Protein AF-A0A258LSK8-F1 (afdb_monomer_lite)

Foldseek 3Di:
DDDDPPCVVVVVVVVVVLVVQLVVCCVVVPPDPSVVSSVVSVVVVVVVVVVVVVVVVVVVVVVVVVVVVVVVVVVVVVVVVVVVVVVVVVVVVVVVVVCVVPDDPDDPPDDDD

Radius of gyration: 38.22 Å; chains: 1; bounding box: 67×19×121 Å

Sequence (113 aa):
MACDEGQEEHLVRLARDVDARIAQLRTAFGEIGDQRLTVMAAVTIADELSEARARIRALESDLDGQRDARASALARIEASEEVVARTIDEAAERLEKLAREIAPPAPRAIGMG

Secondary structure (DSSP, 8-state):
-PPPTT-HHHHHHHHHHHHHHHHHHHHHH-S--HHHHHHHHHHHHHHHHHHHHHHHHHHHHHHHHHHHHHHHHHHHHHHHHHHHHHHHHHHHHHHHHHHHHHSPPPP------

pLDDT: mean 91.58, std 10.47, range [54.81, 98.62]

Structure (mmCIF, N/CA/C/O backbone):
data_AF-A0A258LSK8-F1
#
_entry.id   AF-A0A258LSK8-F1
#
loop_
_atom_site.group_PDB
_atom_site.id
_atom_site.type_symbol
_atom_site.label_atom_id
_atom_site.label_alt_id
_atom_site.label_comp_id
_atom_site.label_asym_id
_atom_site.label_entity_id
_atom_site.label_seq_id
_atom_site.pdbx_PDB_ins_code
_atom_site.Cartn_x
_atom_site.Cartn_y
_atom_site.Cartn_z
_atom_site.occupancy
_atom_site.B_iso_or_equiv
_atom_site.auth_seq_id
_atom_site.auth_comp_id
_atom_site.auth_asym_id
_atom_site.auth_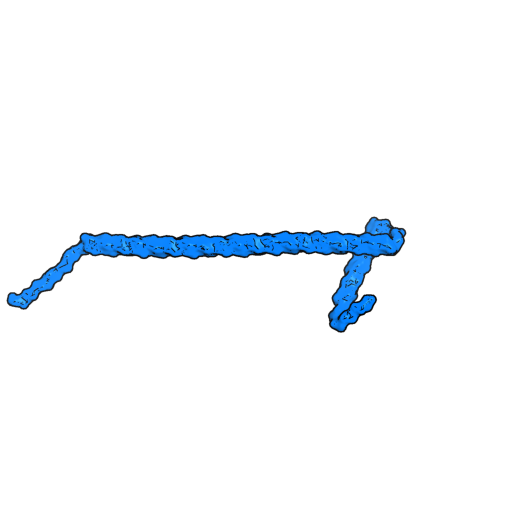atom_id
_atom_site.pdbx_PDB_model_num
ATOM 1 N N . MET A 1 1 ? -27.765 6.724 15.750 1.00 63.53 1 MET A N 1
ATOM 2 C CA . MET A 1 1 ? -27.136 6.505 14.433 1.00 63.53 1 MET A CA 1
ATOM 3 C C . MET A 1 1 ? -28.224 6.624 13.392 1.00 63.53 1 MET A C 1
ATOM 5 O O . MET A 1 1 ? -29.252 5.986 13.569 1.00 63.53 1 MET A O 1
ATOM 9 N N . ALA A 1 2 ? -28.037 7.478 12.391 1.00 70.06 2 ALA A N 1
ATOM 10 C CA . ALA A 1 2 ? -28.869 7.468 11.196 1.00 70.06 2 ALA A CA 1
ATOM 11 C C . ALA A 1 2 ? -28.167 6.549 10.189 1.00 70.06 2 ALA A C 1
ATOM 13 O O . ALA A 1 2 ? -26.993 6.771 9.898 1.00 70.06 2 ALA A O 1
ATOM 14 N N . CYS A 1 3 ? -28.835 5.479 9.764 1.00 77.56 3 CYS A N 1
ATOM 15 C CA . CYS A 1 3 ? -28.360 4.614 8.689 1.00 77.56 3 CYS A CA 1
ATOM 16 C C . CYS A 1 3 ? -28.978 5.122 7.388 1.00 77.56 3 CYS A C 1
ATOM 18 O O . CYS A 1 3 ? -30.197 5.274 7.328 1.00 77.56 3 CYS A O 1
ATOM 20 N N . ASP A 1 4 ? -28.161 5.361 6.367 1.00 78.88 4 ASP A N 1
ATOM 21 C CA . ASP A 1 4 ? -28.674 5.542 5.010 1.00 78.88 4 ASP A CA 1
ATOM 22 C C . ASP A 1 4 ? -29.161 4.188 4.461 1.00 78.88 4 ASP A C 1
ATOM 24 O O . ASP A 1 4 ? -28.642 3.129 4.841 1.00 78.88 4 ASP A O 1
ATOM 28 N N . GLU A 1 5 ? -30.156 4.208 3.568 1.00 76.31 5 GLU A N 1
ATOM 29 C CA . GLU A 1 5 ? -30.679 2.994 2.927 1.00 76.31 5 GLU A CA 1
ATOM 30 C C . GLU A 1 5 ? -29.538 2.175 2.293 1.00 76.31 5 GLU A C 1
ATOM 32 O O . GLU A 1 5 ? -28.731 2.682 1.513 1.00 76.31 5 GLU A O 1
ATOM 37 N N . GLY A 1 6 ? -29.455 0.891 2.656 1.00 84.00 6 GLY A N 1
ATOM 38 C CA . GLY A 1 6 ? -28.438 -0.044 2.159 1.00 84.00 6 GLY A CA 1
ATOM 39 C C . GLY A 1 6 ? -27.149 -0.148 2.989 1.00 84.00 6 GLY A C 1
ATOM 40 O O . GLY A 1 6 ? -26.354 -1.049 2.731 1.00 84.00 6 GLY A O 1
ATOM 41 N N . GLN A 1 7 ? -26.935 0.693 4.010 1.00 86.25 7 GLN A N 1
ATOM 42 C CA . GLN A 1 7 ? -25.736 0.622 4.873 1.00 86.25 7 GLN A CA 1
ATOM 43 C C . GLN A 1 7 ? -25.893 -0.271 6.114 1.00 86.25 7 GLN A C 1
ATOM 45 O O . GLN A 1 7 ? -24.930 -0.504 6.846 1.00 86.25 7 GLN A O 1
ATOM 50 N N . GLU A 1 8 ? -27.092 -0.791 6.365 1.00 89.00 8 GLU A N 1
ATOM 51 C CA . GLU A 1 8 ? -27.421 -1.537 7.585 1.00 89.00 8 GLU A CA 1
ATOM 52 C C . GLU A 1 8 ? -26.503 -2.743 7.806 1.00 89.00 8 GLU A C 1
ATOM 54 O O . GLU A 1 8 ? -25.956 -2.917 8.893 1.00 89.00 8 GLU A O 1
ATOM 59 N N . GLU A 1 9 ? -26.265 -3.546 6.767 1.00 89.62 9 GLU A N 1
ATOM 60 C CA . GLU A 1 9 ? -25.424 -4.739 6.885 1.00 89.62 9 GLU A CA 1
ATOM 61 C C . GLU A 1 9 ? -23.964 -4.381 7.201 1.00 89.62 9 GLU A C 1
ATOM 63 O O . GLU A 1 9 ? -23.306 -5.049 8.001 1.00 89.62 9 GLU A O 1
ATOM 68 N N . HIS A 1 10 ? -23.455 -3.297 6.607 1.00 89.50 10 HIS A N 1
ATOM 69 C CA . HIS A 1 10 ? -22.106 -2.818 6.883 1.00 89.50 10 HIS A CA 1
ATOM 70 C C . HIS A 1 10 ? -21.966 -2.342 8.328 1.00 89.50 10 HIS A C 1
ATOM 72 O O . HIS A 1 10 ? -21.018 -2.738 9.008 1.00 89.50 10 HIS A O 1
ATOM 78 N N . LEU A 1 11 ? -22.930 -1.560 8.810 1.00 90.62 11 LEU A N 1
ATOM 79 C CA . LEU A 1 11 ? -22.943 -1.070 10.185 1.00 90.62 11 LEU A CA 1
ATOM 80 C C . LEU A 1 11 ? -23.070 -2.214 11.196 1.00 90.62 11 LEU A C 1
ATOM 82 O O . LEU A 1 11 ? -22.384 -2.199 12.214 1.00 90.62 11 LEU A O 1
ATOM 86 N N . VAL A 1 12 ? -23.869 -3.242 10.897 1.00 92.81 12 VAL A N 1
ATOM 87 C CA . VAL A 1 12 ? -23.969 -4.447 11.736 1.00 92.81 12 VAL A CA 1
ATOM 88 C C . VAL A 1 12 ? -22.640 -5.199 11.796 1.00 92.81 12 VAL A C 1
ATOM 90 O O . VAL A 1 12 ? -22.257 -5.662 12.870 1.00 92.81 12 VAL A O 1
ATOM 93 N N . ARG A 1 13 ? -21.912 -5.322 10.678 1.00 93.31 13 ARG A N 1
ATOM 94 C CA . ARG A 1 13 ? -20.569 -5.930 10.685 1.00 93.31 13 ARG A CA 1
ATOM 95 C C . ARG A 1 13 ? -19.594 -5.120 11.539 1.00 93.31 13 ARG A C 1
ATOM 97 O O . ARG A 1 13 ? -18.971 -5.691 12.423 1.00 93.31 13 ARG A O 1
ATOM 104 N N . LEU A 1 14 ? -19.547 -3.799 11.352 1.00 93.31 14 LEU A N 1
ATOM 105 C CA . LEU A 1 14 ? -18.691 -2.919 12.154 1.00 93.31 14 LEU A CA 1
ATOM 106 C C . LEU A 1 14 ? -19.006 -3.006 13.652 1.00 93.31 14 LEU A C 1
ATOM 108 O O . LEU A 1 14 ? -18.091 -3.069 14.469 1.00 93.31 14 LEU A O 1
ATOM 112 N N . ALA A 1 15 ? -20.288 -3.043 14.021 1.00 94.00 15 ALA A N 1
ATOM 113 C CA . ALA A 1 15 ? -20.694 -3.203 15.413 1.00 94.00 15 ALA A CA 1
ATOM 114 C C . ALA A 1 15 ? -20.200 -4.537 15.997 1.00 94.00 15 ALA A C 1
ATOM 116 O O . ALA A 1 15 ? -19.620 -4.546 17.080 1.00 94.00 15 ALA A O 1
ATOM 117 N N . ARG A 1 16 ? -20.337 -5.644 15.252 1.00 95.31 16 ARG A N 1
ATOM 118 C CA . ARG A 1 16 ? -19.828 -6.962 15.675 1.00 95.31 16 ARG A CA 1
ATOM 119 C C . ARG A 1 16 ? -18.315 -6.970 15.872 1.00 95.31 16 ARG A C 1
ATOM 121 O O . ARG A 1 16 ? -17.841 -7.606 16.809 1.00 95.31 16 ARG A O 1
ATOM 128 N N . ASP A 1 17 ? -17.569 -6.268 15.025 1.00 94.44 17 ASP A N 1
ATOM 129 C CA . ASP A 1 17 ? -16.112 -6.172 15.152 1.00 94.44 17 ASP A CA 1
ATOM 130 C C . ASP A 1 17 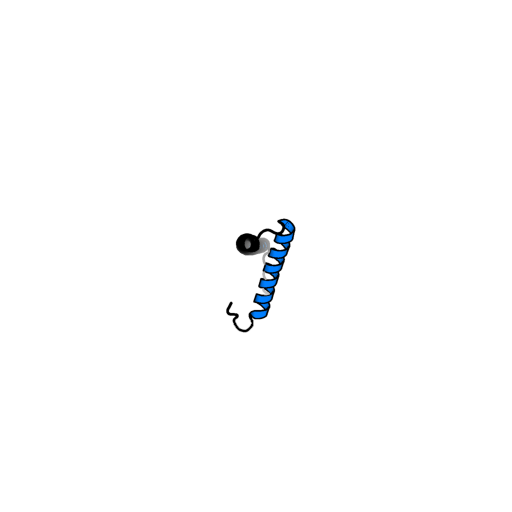? -15.712 -5.404 16.424 1.00 94.44 17 ASP A C 1
ATOM 132 O O . ASP A 1 17 ? -14.808 -5.820 17.155 1.00 94.44 17 ASP A O 1
ATOM 136 N N . VAL A 1 18 ? -16.427 -4.316 16.738 1.00 95.19 18 VAL A N 1
ATOM 137 C CA . VAL A 1 18 ? -16.243 -3.561 17.988 1.00 95.19 18 VAL A CA 1
ATOM 138 C C . VAL A 1 18 ? -16.600 -4.420 19.205 1.00 95.19 18 VAL A C 1
ATOM 140 O O . VAL A 1 18 ? -15.814 -4.483 20.153 1.00 95.19 18 VAL A O 1
ATOM 143 N N . ASP A 1 19 ? -17.729 -5.130 19.171 1.00 94.75 19 ASP A N 1
ATOM 144 C CA . ASP A 1 19 ? -18.161 -6.022 20.254 1.00 94.75 19 ASP A CA 1
ATOM 145 C C . ASP A 1 19 ? -17.141 -7.140 20.502 1.00 94.75 19 ASP A C 1
ATOM 147 O O . ASP A 1 19 ? -16.770 -7.416 21.647 1.00 94.75 19 ASP A O 1
ATOM 151 N N . ALA A 1 20 ? -16.623 -7.749 19.431 1.00 95.00 20 ALA A N 1
ATOM 152 C CA . ALA A 1 20 ? -15.582 -8.766 19.515 1.00 95.00 20 ALA A CA 1
ATOM 153 C C . ALA A 1 20 ? -14.309 -8.211 20.168 1.00 95.00 20 ALA A C 1
ATOM 155 O O . ALA A 1 20 ? -13.715 -8.873 21.024 1.00 95.00 20 ALA A O 1
ATOM 156 N N . ARG A 1 21 ? -13.911 -6.977 19.829 1.00 95.00 21 ARG A N 1
ATOM 157 C CA . ARG A 1 21 ? -12.754 -6.322 20.452 1.00 95.00 21 ARG A CA 1
ATOM 158 C C . ARG A 1 21 ? -12.976 -6.069 21.941 1.00 95.00 21 ARG A C 1
ATOM 160 O O . ARG A 1 21 ? -12.085 -6.345 22.743 1.00 95.00 21 ARG A O 1
ATOM 167 N N . ILE A 1 22 ? -14.155 -5.584 22.330 1.00 95.19 22 ILE A N 1
ATOM 168 C CA . ILE A 1 22 ? -14.504 -5.367 23.741 1.00 95.19 22 ILE A CA 1
ATOM 169 C C . ILE A 1 22 ? -14.480 -6.696 24.510 1.00 95.19 22 ILE A C 1
ATOM 171 O O . ILE A 1 22 ? -13.913 -6.756 25.602 1.00 95.19 22 ILE A O 1
ATOM 175 N N . ALA A 1 23 ? -15.021 -7.776 23.940 1.00 93.94 23 ALA A N 1
ATOM 176 C CA . ALA A 1 23 ? -15.011 -9.105 24.556 1.00 93.94 23 ALA A CA 1
ATOM 177 C C . ALA A 1 23 ? -13.586 -9.666 24.741 1.00 93.94 23 ALA A C 1
ATOM 179 O O . ALA A 1 23 ? -13.265 -10.241 25.787 1.00 93.94 23 ALA A O 1
ATOM 180 N N . GLN A 1 24 ? -12.702 -9.456 23.761 1.00 94.12 24 GLN A N 1
ATOM 181 C CA . GLN A 1 24 ? -11.284 -9.813 23.874 1.00 94.12 24 GLN A CA 1
ATOM 182 C C . GLN A 1 24 ? -10.597 -9.035 25.003 1.00 94.12 24 GLN A C 1
ATOM 184 O O . GLN A 1 24 ? -9.905 -9.629 25.830 1.00 94.12 24 GLN A O 1
ATOM 189 N N . LEU A 1 25 ? -10.827 -7.722 25.084 1.00 93.12 25 LEU A N 1
ATOM 190 C CA . LEU A 1 25 ? -10.253 -6.880 26.135 1.00 93.12 25 LEU A CA 1
ATOM 191 C C . LEU A 1 25 ? -10.783 -7.247 27.525 1.00 93.12 25 LEU A C 1
ATOM 193 O O . LEU A 1 25 ? -9.997 -7.298 28.468 1.00 93.12 25 LEU A O 1
ATOM 197 N N . ARG A 1 26 ? -12.073 -7.582 27.653 1.00 93.88 26 ARG A N 1
ATOM 198 C CA . ARG A 1 26 ? -12.651 -8.128 28.896 1.00 93.88 26 ARG A CA 1
ATOM 199 C C . ARG A 1 26 ? -11.928 -9.392 29.347 1.00 93.88 26 ARG A C 1
ATOM 201 O O . ARG A 1 26 ? -11.602 -9.533 30.520 1.00 93.88 26 ARG A O 1
ATOM 208 N N . THR A 1 27 ? -11.637 -10.293 28.412 1.00 93.12 27 THR A N 1
ATOM 209 C CA . THR A 1 27 ? -10.925 -11.543 28.713 1.00 93.12 27 THR A CA 1
ATOM 210 C C . THR A 1 27 ? -9.479 -11.281 29.150 1.00 93.12 27 THR A C 1
ATOM 212 O O . THR A 1 27 ? -8.984 -11.944 30.057 1.00 93.12 27 THR A O 1
ATOM 215 N N . ALA A 1 28 ? -8.805 -10.305 28.535 1.00 91.12 28 ALA A N 1
ATOM 216 C CA . ALA A 1 28 ? -7.401 -9.998 28.807 1.00 91.12 28 ALA A CA 1
ATOM 217 C C . ALA A 1 28 ? -7.177 -9.167 30.085 1.00 91.12 28 ALA A C 1
ATOM 219 O O . ALA A 1 28 ? -6.205 -9.394 30.802 1.00 91.12 28 ALA A O 1
ATOM 220 N N . PHE A 1 29 ? -8.054 -8.202 30.368 1.00 87.25 29 PHE A N 1
ATOM 221 C CA . PHE A 1 29 ? -7.885 -7.228 31.455 1.00 87.25 29 PHE A CA 1
ATOM 222 C C . PHE A 1 29 ? -8.857 -7.437 32.628 1.00 87.25 29 PHE A C 1
ATOM 224 O O . PHE A 1 29 ? -8.777 -6.721 33.627 1.00 87.25 29 PHE A O 1
ATOM 231 N N . GLY A 1 30 ? -9.742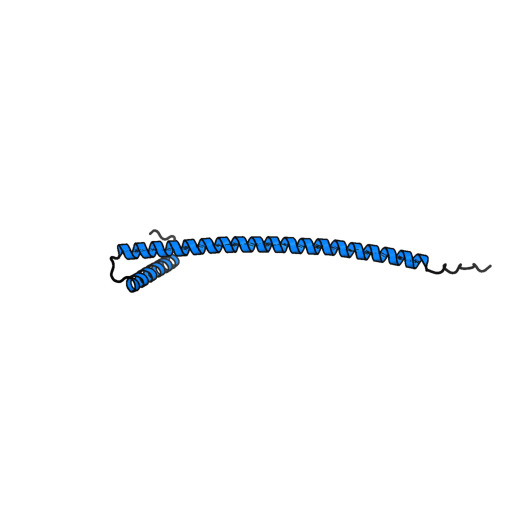 -8.434 32.533 1.00 84.25 30 GLY A N 1
ATOM 232 C CA . GLY A 1 30 ? -10.761 -8.747 33.530 1.00 84.25 30 GLY A CA 1
ATOM 233 C C . GLY A 1 30 ? -11.977 -7.819 33.473 1.00 84.25 30 GLY A C 1
ATOM 234 O O . GLY A 1 30 ? -12.132 -6.991 32.574 1.00 84.25 30 GLY A O 1
ATOM 235 N N . GLU A 1 31 ? -12.851 -7.953 34.471 1.00 79.75 31 GLU A N 1
ATOM 236 C CA . GLU A 1 31 ? -14.053 -7.127 34.652 1.00 79.75 31 GLU A CA 1
ATOM 237 C C . GLU A 1 31 ? -13.673 -5.729 35.189 1.00 79.75 31 GLU A C 1
ATOM 239 O O . GLU A 1 31 ? -13.949 -5.357 36.330 1.00 79.75 31 GLU A O 1
ATOM 244 N N . ILE A 1 32 ? -12.981 -4.943 34.364 1.00 84.75 32 ILE A N 1
ATOM 245 C CA . ILE A 1 32 ? -12.900 -3.488 34.518 1.00 84.75 32 ILE A CA 1
ATOM 246 C C . ILE A 1 32 ? -14.178 -2.844 33.962 1.00 84.75 32 ILE A C 1
ATOM 248 O O . ILE A 1 32 ? -14.869 -3.424 33.133 1.00 84.75 32 ILE A O 1
ATOM 252 N N . GLY A 1 33 ? -14.510 -1.632 34.412 1.00 89.81 33 GLY A N 1
ATOM 253 C CA . GLY A 1 33 ? -15.762 -0.979 34.012 1.00 89.81 33 GLY A CA 1
ATOM 254 C C . GLY A 1 33 ? -15.911 -0.803 32.493 1.00 89.81 33 GLY A C 1
ATOM 255 O O . GLY A 1 33 ? -14.965 -0.396 31.815 1.00 89.81 33 GLY A O 1
ATOM 256 N N . ASP A 1 34 ? -17.125 -1.024 31.982 1.00 90.25 34 ASP A N 1
ATOM 257 C CA . ASP A 1 34 ? -17.468 -1.020 30.547 1.00 90.25 34 ASP A CA 1
ATOM 258 C C . ASP A 1 34 ? -17.034 0.222 29.784 1.00 90.25 34 ASP A C 1
ATOM 260 O O . ASP A 1 34 ? -16.575 0.140 28.643 1.00 90.25 34 ASP A O 1
ATOM 264 N N . GLN A 1 35 ? -17.115 1.386 30.425 1.00 93.44 35 GLN A N 1
ATOM 265 C CA . GLN A 1 35 ? -16.658 2.628 29.816 1.00 93.44 35 GLN A CA 1
ATOM 266 C C . GLN A 1 35 ? -15.155 2.583 29.504 1.00 93.44 35 GLN A C 1
ATOM 268 O O . GLN A 1 35 ? -14.732 3.048 28.449 1.00 93.44 35 GLN A O 1
ATOM 273 N N . ARG A 1 36 ? -14.340 1.994 30.390 1.00 94.19 36 ARG A N 1
ATOM 274 C CA . ARG A 1 36 ? -12.890 1.869 30.179 1.00 94.19 36 ARG A CA 1
ATOM 275 C C . ARG A 1 36 ? -12.586 0.889 29.053 1.00 94.19 36 ARG A C 1
ATOM 277 O O . ARG A 1 36 ? -11.764 1.205 28.202 1.00 94.19 36 ARG A O 1
ATOM 284 N N . LEU A 1 37 ? -13.285 -0.244 29.012 1.00 94.31 37 LEU A N 1
ATOM 285 C CA . LEU A 1 37 ? -13.144 -1.236 27.941 1.00 94.31 37 LEU A CA 1
ATOM 286 C C . LEU A 1 37 ? -13.515 -0.662 26.575 1.00 94.31 37 LEU A C 1
ATOM 288 O O . LEU A 1 37 ? -12.788 -0.864 25.610 1.00 94.31 37 LEU A O 1
ATOM 292 N N . THR A 1 38 ? -14.605 0.104 26.509 1.00 93.56 38 THR A N 1
ATOM 293 C CA . THR A 1 38 ? -15.052 0.764 25.275 1.00 93.56 38 THR A CA 1
ATOM 294 C C . THR A 1 38 ? -14.018 1.778 24.786 1.00 93.56 38 THR A C 1
ATOM 296 O O . THR A 1 38 ? -13.681 1.797 23.605 1.00 93.56 38 THR A O 1
ATOM 299 N N . VAL A 1 39 ? -13.465 2.595 25.692 1.00 95.44 39 VAL A N 1
ATOM 300 C CA . VAL A 1 39 ? -12.402 3.555 25.353 1.00 95.44 39 VAL A CA 1
ATOM 301 C C . VAL A 1 39 ? -11.136 2.835 24.891 1.00 95.44 39 VAL A C 1
ATOM 303 O O . VAL A 1 39 ? -10.554 3.231 23.885 1.00 95.44 39 VAL A O 1
ATOM 306 N N . MET A 1 40 ? -10.726 1.763 25.575 1.00 94.88 40 MET A N 1
ATOM 307 C CA . MET A 1 40 ? -9.578 0.955 25.156 1.00 94.88 40 MET A CA 1
ATOM 308 C C . MET A 1 40 ? -9.797 0.356 23.766 1.00 94.88 40 MET A C 1
ATOM 310 O O . MET A 1 40 ? -8.935 0.516 22.910 1.00 94.88 40 MET A O 1
ATOM 314 N N . ALA A 1 41 ? -10.960 -0.250 23.508 1.00 95.44 41 ALA A N 1
ATOM 315 C CA . ALA A 1 41 ? -11.304 -0.791 22.196 1.00 95.44 41 ALA A CA 1
ATOM 316 C C . ALA A 1 41 ? -11.234 0.288 21.107 1.00 95.44 41 ALA A C 1
ATOM 318 O O . ALA A 1 41 ? -10.618 0.067 20.068 1.00 95.44 41 ALA A O 1
ATOM 319 N N . ALA A 1 42 ? -11.805 1.469 21.361 1.00 96.00 42 ALA A N 1
ATOM 320 C CA . ALA A 1 42 ? -11.787 2.578 20.414 1.00 96.00 42 ALA A CA 1
ATOM 321 C C . ALA A 1 42 ? -10.360 3.058 20.101 1.00 96.00 42 ALA A C 1
ATOM 323 O O . ALA A 1 42 ? -10.033 3.270 18.934 1.00 96.00 42 ALA A O 1
ATOM 324 N N . VAL A 1 43 ? -9.503 3.198 21.118 1.00 96.31 43 VAL A N 1
ATOM 325 C CA . VAL A 1 43 ? -8.100 3.602 20.932 1.00 96.31 43 VAL A CA 1
ATOM 326 C C . VAL A 1 43 ? -7.317 2.531 20.176 1.00 96.31 43 VAL A C 1
ATOM 328 O O . VAL A 1 43 ? -6.600 2.871 19.242 1.00 96.31 43 VAL A O 1
ATOM 331 N N . THR A 1 44 ? -7.487 1.251 20.515 1.00 95.44 44 THR A N 1
ATOM 332 C CA . THR A 1 44 ? -6.827 0.142 19.811 1.00 95.44 44 THR A CA 1
ATOM 333 C C . THR A 1 44 ? -7.220 0.096 18.336 1.00 95.44 44 THR A C 1
ATOM 335 O O . THR A 1 44 ? -6.352 0.017 17.476 1.00 95.44 44 THR A O 1
ATOM 338 N N . ILE A 1 45 ? -8.513 0.205 18.023 1.00 96.00 45 ILE A N 1
ATOM 339 C CA . ILE A 1 45 ? -8.989 0.211 16.632 1.00 96.00 45 ILE A CA 1
ATOM 340 C C . ILE A 1 45 ? -8.457 1.439 15.879 1.00 96.00 45 ILE A C 1
ATOM 342 O O . ILE A 1 45 ? -8.091 1.342 14.708 1.00 96.00 45 ILE A O 1
ATOM 346 N N . ALA A 1 46 ? -8.396 2.603 16.534 1.00 97.06 46 ALA A N 1
ATOM 347 C CA . ALA A 1 46 ? -7.844 3.812 15.930 1.00 97.06 46 ALA A CA 1
ATOM 348 C C . ALA A 1 46 ? -6.343 3.679 15.623 1.00 97.06 46 ALA A C 1
ATOM 350 O O . ALA A 1 46 ? -5.902 4.145 14.570 1.00 97.06 46 ALA A O 1
ATOM 351 N N . ASP A 1 47 ? -5.582 3.035 16.509 1.00 97.56 47 ASP A N 1
ATOM 352 C CA . ASP A 1 47 ? -4.158 2.754 16.320 1.00 97.56 47 ASP A CA 1
ATOM 353 C C . ASP A 1 47 ? -3.930 1.788 15.148 1.00 97.56 47 ASP A C 1
ATOM 355 O O . ASP A 1 47 ? -3.226 2.132 14.197 1.00 97.56 47 ASP A O 1
ATOM 359 N N . GLU A 1 48 ? -4.645 0.657 15.121 1.00 96.50 48 GLU A N 1
ATOM 360 C CA . GLU A 1 48 ? -4.600 -0.318 14.019 1.00 96.50 48 GLU A CA 1
ATOM 361 C C . GLU A 1 48 ? -4.949 0.332 12.667 1.00 96.50 48 GLU A C 1
ATOM 363 O O . GLU A 1 48 ? -4.284 0.109 11.652 1.00 96.50 48 GLU A O 1
ATOM 368 N N . LEU A 1 49 ? -5.969 1.196 12.639 1.00 97.62 49 LEU A N 1
ATOM 369 C CA . LEU A 1 49 ? -6.357 1.929 11.434 1.00 97.62 49 LEU A CA 1
ATOM 370 C C . LEU A 1 49 ? -5.297 2.957 11.013 1.00 97.62 49 LEU A C 1
ATOM 372 O O . LEU A 1 49 ? -5.086 3.178 9.816 1.00 97.62 49 LEU A O 1
ATOM 376 N N . SER A 1 50 ? -4.642 3.610 11.973 1.00 98.25 50 SER A N 1
ATOM 377 C CA . SER A 1 50 ? -3.546 4.544 11.713 1.00 98.25 50 SER A CA 1
ATOM 378 C C . SER A 1 50 ? -2.353 3.826 11.080 1.00 98.25 50 SER A C 1
ATOM 380 O O . SER A 1 50 ? -1.840 4.275 10.048 1.00 98.25 50 SER A O 1
ATOM 382 N N . GLU A 1 51 ? -1.973 2.673 11.635 1.00 98.38 51 GLU A N 1
ATOM 383 C CA . GLU A 1 51 ? -0.900 1.825 11.120 1.00 98.38 51 GLU A CA 1
ATOM 384 C C . GLU A 1 51 ? -1.227 1.300 9.717 1.00 98.38 51 GLU A C 1
ATOM 386 O O . GLU A 1 51 ? -0.426 1.462 8.792 1.00 98.38 51 GLU A O 1
ATOM 391 N N . ALA A 1 52 ? -2.435 0.767 9.511 1.00 98.25 52 ALA A N 1
ATOM 392 C CA . ALA A 1 52 ? -2.882 0.294 8.203 1.00 98.25 52 ALA A CA 1
ATOM 393 C C . ALA A 1 52 ? -2.827 1.409 7.145 1.00 98.25 52 ALA A C 1
ATOM 395 O O . ALA A 1 52 ? -2.310 1.206 6.046 1.00 98.25 52 ALA A O 1
ATOM 396 N N . ARG A 1 53 ? -3.285 2.622 7.483 1.00 98.38 53 ARG A N 1
ATOM 397 C CA . ARG A 1 53 ? -3.195 3.795 6.595 1.00 98.38 53 ARG A CA 1
ATOM 398 C C . ARG A 1 53 ? -1.749 4.190 6.301 1.00 98.38 53 ARG A C 1
ATOM 400 O O . ARG A 1 53 ? -1.451 4.581 5.176 1.00 98.38 53 ARG A O 1
ATOM 407 N N . ALA A 1 54 ? -0.855 4.118 7.286 1.00 98.50 54 ALA A N 1
ATOM 408 C CA . ALA A 1 54 ? 0.566 4.379 7.073 1.00 98.50 54 ALA A CA 1
ATOM 409 C C . ALA A 1 54 ? 1.194 3.341 6.134 1.00 98.50 54 ALA A C 1
ATOM 411 O O . ALA A 1 54 ? 1.926 3.712 5.216 1.00 98.50 54 ALA A O 1
ATOM 412 N N . ARG A 1 55 ? 0.848 2.060 6.304 1.00 98.50 55 ARG A N 1
ATOM 413 C CA . ARG A 1 55 ? 1.313 0.981 5.433 1.00 98.50 55 ARG A CA 1
ATOM 414 C C . ARG A 1 55 ? 0.801 1.129 4.003 1.00 98.50 55 ARG A C 1
ATOM 416 O O . ARG A 1 55 ? 1.584 0.938 3.080 1.00 98.50 55 ARG A O 1
ATOM 423 N N . ILE A 1 56 ? -0.468 1.500 3.820 1.00 98.62 56 ILE A N 1
ATOM 424 C CA . ILE A 1 56 ? -1.045 1.775 2.495 1.00 98.62 56 ILE A CA 1
ATOM 425 C C . ILE A 1 56 ? -0.262 2.888 1.797 1.00 98.62 56 ILE A C 1
ATOM 427 O O . ILE A 1 56 ? 0.209 2.670 0.688 1.00 98.62 56 ILE A O 1
ATOM 431 N N . ARG A 1 57 ? -0.016 4.021 2.468 1.00 98.56 57 ARG A N 1
ATOM 432 C CA . ARG A 1 57 ? 0.768 5.126 1.883 1.00 98.56 57 ARG A CA 1
ATOM 433 C C . ARG A 1 57 ? 2.182 4.708 1.477 1.00 98.56 57 ARG A C 1
ATOM 435 O O . ARG A 1 57 ? 2.678 5.142 0.444 1.00 98.56 57 ARG A O 1
ATOM 442 N N . ALA A 1 58 ? 2.837 3.872 2.283 1.00 98.44 58 ALA A N 1
ATOM 443 C CA . ALA A 1 58 ? 4.156 3.346 1.941 1.00 98.44 58 ALA A CA 1
ATOM 444 C C . ALA A 1 58 ? 4.102 2.459 0.685 1.00 98.44 58 ALA A C 1
ATOM 446 O O . ALA A 1 58 ? 4.911 2.629 -0.220 1.00 98.44 58 ALA A O 1
ATOM 447 N N . LEU A 1 59 ? 3.111 1.565 0.597 1.00 98.56 59 LEU A N 1
ATOM 448 C CA . LEU A 1 59 ? 2.913 0.707 -0.574 1.00 98.56 59 LEU A CA 1
ATOM 449 C C . LEU A 1 59 ? 2.566 1.509 -1.836 1.00 98.56 59 LEU A C 1
ATOM 451 O O . LEU A 1 59 ? 3.045 1.174 -2.914 1.00 98.56 59 LEU A O 1
ATOM 455 N N . GLU A 1 60 ? 1.760 2.564 -1.714 1.00 98.50 60 GLU A N 1
ATOM 456 C CA . GLU A 1 60 ? 1.461 3.485 -2.818 1.00 98.50 60 GLU A CA 1
ATOM 457 C C . GLU A 1 60 ? 2.742 4.160 -3.331 1.00 98.50 60 GLU A C 1
ATOM 459 O O . GLU A 1 60 ? 3.003 4.140 -4.532 1.00 98.50 60 GLU A O 1
ATOM 464 N N . SER A 1 61 ? 3.596 4.651 -2.426 1.00 98.38 61 SER A N 1
ATOM 465 C CA . SER A 1 61 ? 4.896 5.232 -2.785 1.00 98.38 61 SER A CA 1
ATOM 466 C C . SER A 1 61 ? 5.832 4.223 -3.460 1.00 98.38 61 SER A C 1
ATOM 468 O O . SER A 1 61 ? 6.523 4.574 -4.416 1.00 98.38 61 SER A O 1
ATOM 470 N N . ASP A 1 62 ? 5.872 2.977 -2.983 1.00 98.25 62 ASP A N 1
ATOM 471 C CA . ASP A 1 62 ? 6.686 1.921 -3.592 1.00 98.25 62 ASP A CA 1
ATOM 472 C C . ASP A 1 62 ? 6.193 1.584 -5.008 1.00 98.25 62 ASP A C 1
ATOM 474 O O . ASP A 1 62 ? 7.000 1.405 -5.924 1.00 98.25 62 ASP A O 1
ATOM 478 N N . LEU A 1 63 ? 4.872 1.521 -5.211 1.00 98.56 63 LEU A N 1
ATOM 479 C CA . LEU A 1 63 ? 4.270 1.282 -6.524 1.00 98.56 63 LEU A CA 1
ATOM 480 C C . LEU A 1 63 ? 4.599 2.398 -7.516 1.00 98.56 63 LEU A C 1
ATOM 482 O O . LEU A 1 63 ? 4.902 2.107 -8.674 1.00 98.56 63 LEU A O 1
ATOM 486 N N . ASP A 1 64 ? 4.566 3.652 -7.077 1.00 98.25 64 ASP A N 1
ATOM 487 C CA . ASP A 1 64 ? 4.936 4.783 -7.927 1.00 98.25 64 ASP A CA 1
ATOM 488 C C . ASP A 1 64 ? 6.429 4.748 -8.277 1.00 98.25 64 ASP A C 1
ATOM 490 O O . ASP A 1 64 ? 6.784 4.832 -9.454 1.00 98.25 64 ASP A O 1
ATOM 494 N N . GLY A 1 65 ? 7.302 4.446 -7.310 1.00 98.12 65 GLY A N 1
ATOM 495 C CA . GLY A 1 65 ? 8.726 4.230 -7.578 1.00 98.12 65 GLY A CA 1
ATOM 496 C C . GLY A 1 65 ? 8.991 3.091 -8.575 1.00 98.12 65 GLY A C 1
ATOM 497 O O . GLY A 1 65 ? 9.849 3.206 -9.452 1.00 98.12 65 GLY A O 1
ATOM 498 N N . GLN A 1 66 ? 8.230 1.995 -8.502 1.00 98.31 66 GLN A N 1
ATOM 499 C CA . GLN A 1 66 ? 8.323 0.896 -9.468 1.00 98.31 66 GLN A CA 1
ATOM 500 C C . GLN A 1 66 ? 7.845 1.295 -10.868 1.00 98.31 66 GLN A C 1
ATOM 502 O O . GLN A 1 66 ? 8.442 0.871 -11.863 1.00 98.31 66 GLN A O 1
ATOM 507 N N . ARG A 1 67 ? 6.779 2.097 -10.966 1.00 98.19 67 ARG A N 1
ATOM 508 C CA . ARG A 1 67 ? 6.284 2.626 -12.246 1.00 98.19 67 ARG A CA 1
ATOM 509 C C . ARG A 1 67 ? 7.331 3.515 -12.908 1.00 98.19 67 ARG A C 1
ATOM 511 O O . ARG A 1 67 ? 7.612 3.311 -14.089 1.00 98.19 67 ARG A O 1
ATOM 518 N N . ASP A 1 68 ? 7.962 4.402 -12.146 1.00 98.25 68 ASP A N 1
ATOM 519 C CA . ASP A 1 68 ? 9.027 5.281 -12.637 1.00 98.25 68 ASP A CA 1
ATOM 520 C C . ASP A 1 68 ? 10.259 4.487 -13.086 1.00 98.25 68 ASP A C 1
ATOM 522 O O . ASP A 1 68 ? 10.788 4.700 -14.181 1.00 98.25 68 ASP A O 1
ATOM 526 N N . ALA A 1 69 ? 10.687 3.505 -12.2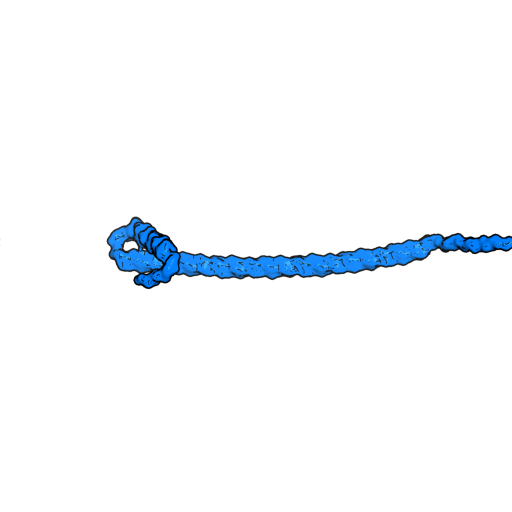86 1.00 98.00 69 ALA A N 1
ATOM 527 C CA . ALA A 1 69 ? 11.795 2.622 -12.642 1.00 98.00 69 ALA A CA 1
ATOM 528 C C . ALA A 1 69 ? 11.507 1.838 -13.932 1.00 98.00 69 ALA A C 1
ATOM 530 O O . ALA A 1 69 ? 12.378 1.721 -14.798 1.00 98.00 69 ALA A O 1
ATOM 531 N N . ARG A 1 70 ? 10.275 1.341 -14.095 1.00 98.38 70 ARG A N 1
ATOM 532 C CA . ARG A 1 70 ? 9.837 0.651 -15.313 1.00 98.38 70 ARG A CA 1
ATOM 533 C C . ARG A 1 70 ? 9.832 1.587 -16.520 1.00 98.38 70 ARG A C 1
ATOM 535 O O . ARG A 1 70 ? 10.324 1.190 -17.573 1.00 98.38 70 ARG A O 1
ATOM 542 N N . ALA A 1 71 ? 9.305 2.801 -16.380 1.00 98.25 71 ALA A N 1
ATOM 543 C CA . ALA A 1 71 ? 9.295 3.792 -17.455 1.00 98.25 71 ALA A CA 1
ATOM 544 C C . ALA A 1 71 ? 10.723 4.146 -17.901 1.00 98.25 71 ALA A C 1
ATOM 546 O O . ALA A 1 71 ? 11.023 4.134 -19.093 1.00 98.25 71 ALA A O 1
ATOM 547 N N . SER A 1 72 ? 11.632 4.358 -16.946 1.00 98.06 72 SER A N 1
ATOM 548 C CA . SER A 1 72 ? 13.050 4.612 -17.219 1.00 98.06 72 SER A CA 1
ATOM 549 C C . SER A 1 72 ? 13.734 3.429 -17.914 1.00 98.06 72 SER A C 1
ATOM 551 O O . SER A 1 72 ? 14.478 3.615 -18.877 1.00 98.06 72 SER A O 1
ATOM 553 N N . ALA A 1 73 ? 13.459 2.195 -17.481 1.00 98.25 73 ALA A N 1
ATOM 554 C CA . ALA A 1 73 ? 13.998 0.999 -18.125 1.00 98.25 73 ALA A CA 1
ATOM 555 C C . ALA A 1 73 ? 13.523 0.860 -19.580 1.00 98.25 73 ALA A C 1
ATOM 557 O O . ALA A 1 73 ? 14.343 0.580 -20.452 1.00 98.25 73 ALA A O 1
ATOM 558 N N . LEU A 1 74 ? 12.236 1.102 -19.849 1.00 98.31 74 LEU A N 1
ATOM 559 C CA . LEU A 1 74 ? 11.684 1.083 -21.208 1.00 98.31 74 LEU A CA 1
ATOM 560 C C . LEU A 1 74 ? 12.331 2.153 -22.093 1.00 98.31 74 LEU A C 1
ATOM 562 O O . LEU A 1 74 ? 12.826 1.822 -23.164 1.00 98.31 74 LEU A O 1
ATOM 566 N N . ALA A 1 75 ? 12.449 3.391 -21.606 1.00 98.06 75 ALA A N 1
ATOM 567 C CA . ALA A 1 75 ? 13.107 4.468 -22.349 1.00 98.06 75 ALA A CA 1
ATOM 568 C C . ALA A 1 75 ? 14.578 4.145 -22.680 1.00 98.06 75 ALA A C 1
ATOM 570 O O . ALA A 1 75 ? 15.076 4.477 -23.755 1.00 98.06 75 ALA A O 1
ATOM 571 N N . ARG A 1 76 ? 15.295 3.466 -21.771 1.00 97.88 76 ARG A N 1
ATOM 572 C CA . ARG A 1 76 ? 16.673 3.009 -22.025 1.00 97.88 76 ARG A CA 1
ATOM 573 C C . ARG A 1 76 ? 16.742 1.912 -23.083 1.00 97.88 76 ARG A C 1
ATOM 575 O O . ARG A 1 76 ? 17.704 1.894 -23.848 1.00 97.88 76 ARG A O 1
ATOM 582 N N . ILE A 1 77 ? 15.768 1.003 -23.103 1.00 98.06 77 ILE A N 1
ATOM 583 C CA . ILE A 1 77 ? 15.673 -0.043 -24.127 1.00 98.06 77 ILE A CA 1
ATOM 584 C C . ILE A 1 77 ? 15.422 0.604 -25.489 1.00 98.06 77 ILE A C 1
ATOM 586 O O . ILE A 1 77 ? 16.209 0.368 -26.397 1.00 98.06 77 ILE A O 1
ATOM 590 N N . GLU A 1 78 ? 14.431 1.489 -25.601 1.00 97.94 78 GLU A N 1
ATOM 591 C CA . GLU A 1 78 ? 14.112 2.201 -26.848 1.00 97.94 78 GLU A CA 1
ATOM 592 C C . GLU A 1 78 ? 15.320 2.987 -27.386 1.00 97.94 78 GLU A C 1
ATOM 594 O O . GLU A 1 78 ? 15.685 2.863 -28.555 1.00 97.94 78 GLU A O 1
ATOM 599 N N . ALA A 1 79 ? 16.019 3.730 -26.520 1.00 97.44 79 ALA A N 1
ATOM 600 C CA . ALA A 1 79 ? 17.231 4.449 -26.912 1.00 97.44 79 ALA A CA 1
ATOM 601 C C . ALA A 1 79 ? 18.355 3.502 -27.376 1.00 97.44 79 ALA A C 1
ATOM 603 O O . ALA A 1 79 ? 19.093 3.811 -28.315 1.00 97.44 79 ALA A O 1
ATOM 604 N N . SER A 1 80 ? 18.502 2.342 -26.727 1.00 97.62 80 SER A N 1
ATOM 605 C CA . SER A 1 80 ? 19.473 1.325 -27.135 1.00 97.62 80 SER A CA 1
ATOM 606 C C . SER A 1 80 ? 19.103 0.701 -28.479 1.00 97.62 80 SER A C 1
ATOM 608 O O . SER A 1 80 ? 19.991 0.475 -29.298 1.00 97.62 80 SER A O 1
ATOM 610 N N . GLU A 1 81 ? 17.822 0.426 -28.719 1.00 97.75 81 GLU A N 1
ATOM 611 C CA . GLU A 1 81 ? 17.329 -0.107 -29.990 1.00 97.75 81 GLU A CA 1
ATOM 612 C C . GLU A 1 81 ? 17.611 0.864 -31.142 1.00 97.75 81 GLU A C 1
ATOM 614 O O . GLU A 1 81 ? 18.122 0.440 -32.177 1.00 97.75 81 GLU A O 1
ATOM 619 N N . GLU A 1 82 ? 17.399 2.169 -30.943 1.00 97.69 82 GLU A N 1
ATOM 620 C CA . GLU A 1 82 ? 17.718 3.192 -31.949 1.00 97.69 82 GLU A CA 1
ATOM 621 C C . GLU A 1 82 ? 19.221 3.231 -32.277 1.00 97.69 82 GLU A C 1
ATOM 623 O O . GLU A 1 82 ? 19.620 3.314 -33.440 1.00 97.69 82 GLU A O 1
ATOM 628 N N . VAL A 1 83 ? 20.085 3.145 -31.258 1.00 97.88 83 VAL A N 1
ATOM 629 C CA . VAL A 1 83 ? 21.543 3.086 -31.457 1.00 97.88 83 VAL A CA 1
ATOM 630 C C . VAL A 1 83 ? 21.944 1.829 -32.227 1.00 97.88 83 VAL A C 1
ATOM 632 O O . VAL A 1 83 ? 22.753 1.916 -33.155 1.00 97.88 83 VAL A O 1
ATOM 635 N N . VAL A 1 84 ? 21.383 0.671 -31.874 1.00 98.12 84 VAL A N 1
ATOM 636 C CA . VAL A 1 84 ? 21.671 -0.598 -32.554 1.00 98.12 84 VAL A CA 1
ATOM 637 C C . VAL A 1 84 ? 21.221 -0.547 -34.012 1.00 98.12 84 VAL A C 1
ATOM 639 O O . VAL A 1 84 ? 22.014 -0.898 -34.883 1.00 98.12 84 VAL A O 1
ATOM 642 N N . ALA A 1 85 ? 20.011 -0.054 -34.291 1.00 97.88 85 ALA A N 1
ATOM 643 C CA . ALA A 1 85 ? 19.498 0.093 -35.652 1.00 97.88 85 ALA A CA 1
ATOM 644 C C . ALA A 1 85 ? 20.421 0.970 -36.512 1.00 97.88 85 ALA A C 1
ATOM 646 O O . ALA A 1 85 ? 20.899 0.514 -37.549 1.00 97.88 85 ALA A O 1
ATOM 647 N N . ARG A 1 86 ? 20.795 2.164 -36.022 1.00 97.88 86 ARG A N 1
ATOM 648 C CA . ARG A 1 86 ? 21.753 3.040 -36.726 1.00 97.88 86 ARG A CA 1
ATOM 649 C C . ARG A 1 86 ? 23.091 2.358 -36.990 1.00 97.88 86 ARG A C 1
ATOM 651 O O . ARG A 1 86 ? 23.648 2.482 -38.074 1.00 97.88 86 ARG A O 1
ATOM 658 N N . THR A 1 87 ? 23.608 1.620 -36.009 1.00 98.19 87 THR A N 1
ATOM 659 C CA . THR A 1 87 ? 24.891 0.917 -36.154 1.00 98.19 87 THR A CA 1
ATOM 660 C C . THR A 1 87 ? 24.818 -0.167 -37.233 1.00 98.19 87 THR A C 1
ATOM 662 O O . THR A 1 87 ? 25.787 -0.372 -37.965 1.00 98.19 87 THR A O 1
ATOM 665 N N . ILE A 1 88 ? 23.681 -0.861 -37.339 1.00 98.12 88 ILE A N 1
ATOM 666 C CA . ILE A 1 88 ? 23.440 -1.862 -38.383 1.00 98.12 88 ILE A CA 1
ATOM 667 C C . ILE A 1 88 ? 23.381 -1.194 -39.760 1.00 98.12 88 ILE A C 1
ATOM 669 O O . ILE A 1 88 ? 24.051 -1.676 -40.674 1.00 98.12 88 ILE A O 1
ATOM 673 N N . ASP A 1 89 ? 22.658 -0.081 -39.896 1.00 98.06 89 ASP A N 1
ATOM 674 C CA . ASP A 1 89 ? 22.567 0.668 -41.156 1.00 98.06 89 ASP A CA 1
ATOM 675 C C . ASP A 1 89 ? 23.952 1.161 -41.612 1.00 98.06 89 ASP A C 1
ATOM 677 O O . ASP A 1 89 ? 24.377 0.895 -42.738 1.00 98.06 89 ASP A O 1
ATOM 681 N N . GLU A 1 90 ? 24.729 1.772 -40.710 1.00 98.06 90 GLU A N 1
ATOM 682 C CA . GLU A 1 90 ? 26.101 2.210 -40.999 1.00 98.06 90 GLU A CA 1
ATOM 683 C C . GLU A 1 90 ? 27.021 1.046 -41.400 1.00 98.06 90 GLU A C 1
ATOM 685 O O . GLU A 1 90 ? 27.886 1.183 -42.275 1.00 98.06 90 GLU A O 1
ATOM 690 N N . ALA A 1 91 ? 26.876 -0.113 -40.752 1.00 98.00 91 ALA A N 1
ATOM 691 C CA . ALA A 1 91 ? 27.648 -1.301 -41.089 1.00 98.00 91 ALA A CA 1
ATOM 692 C C . ALA A 1 91 ? 27.276 -1.833 -42.481 1.00 98.00 91 ALA A C 1
ATOM 694 O O . ALA A 1 91 ? 28.173 -2.172 -43.257 1.00 98.00 91 ALA A O 1
ATOM 695 N N . ALA A 1 92 ? 25.983 -1.865 -42.816 1.00 97.69 92 ALA A N 1
ATOM 696 C CA . ALA A 1 92 ? 25.497 -2.268 -44.130 1.00 97.69 92 ALA A CA 1
ATOM 697 C C . ALA A 1 92 ? 26.036 -1.343 -45.233 1.00 97.69 92 ALA A C 1
ATOM 699 O O . ALA A 1 92 ? 2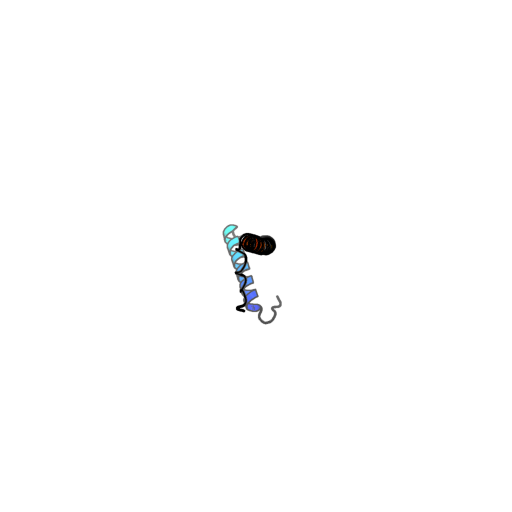6.619 -1.828 -46.204 1.00 97.69 92 ALA A O 1
ATOM 700 N N . GLU A 1 93 ? 25.966 -0.021 -45.047 1.00 97.56 93 GLU A N 1
ATOM 701 C CA . GLU A 1 93 ? 26.507 0.960 -45.998 1.00 97.56 93 GLU A CA 1
ATOM 702 C C . GLU A 1 93 ? 28.015 0.779 -46.240 1.00 97.56 93 GLU A C 1
ATOM 704 O O . GLU A 1 93 ? 28.495 0.841 -47.38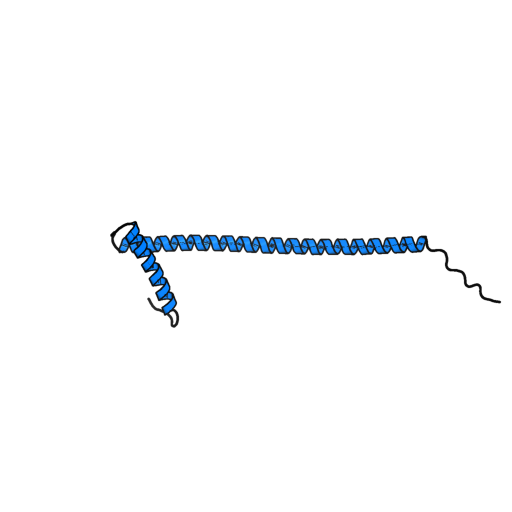1 1.00 97.56 93 GLU A O 1
ATOM 709 N N . ARG A 1 94 ? 28.787 0.519 -45.176 1.00 97.12 94 ARG A N 1
ATOM 710 C CA . ARG A 1 94 ? 30.230 0.244 -45.283 1.00 97.12 94 ARG A CA 1
ATOM 711 C C . ARG A 1 94 ? 30.508 -1.046 -46.049 1.00 97.12 94 ARG A C 1
ATOM 713 O O . ARG A 1 94 ? 31.420 -1.061 -46.878 1.00 97.12 94 ARG A O 1
ATOM 720 N N . LEU A 1 95 ? 29.737 -2.104 -45.794 1.00 96.44 95 LEU A N 1
ATOM 721 C CA . LEU A 1 95 ? 29.861 -3.374 -46.510 1.00 96.44 95 LEU A CA 1
ATOM 722 C C . LEU A 1 95 ? 29.533 -3.211 -47.997 1.00 96.44 95 LEU A C 1
ATOM 724 O O . LEU A 1 95 ? 30.288 -3.699 -48.836 1.00 96.44 95 LEU A O 1
ATOM 728 N N . GLU A 1 96 ? 28.473 -2.477 -48.343 1.00 96.19 96 GLU A N 1
ATOM 729 C CA . GLU A 1 96 ? 28.140 -2.179 -49.740 1.00 96.19 96 GLU A CA 1
ATOM 730 C C . GLU A 1 96 ? 29.237 -1.382 -50.446 1.00 96.19 96 GLU A C 1
ATOM 732 O O . GLU A 1 96 ? 29.572 -1.655 -51.601 1.00 96.19 96 GLU A O 1
ATOM 737 N N . LYS A 1 97 ? 29.809 -0.383 -49.765 1.00 96.00 97 LYS A N 1
ATOM 738 C CA . LYS A 1 97 ? 30.918 0.401 -50.311 1.00 96.00 97 LYS A CA 1
ATOM 739 C C . LYS A 1 97 ? 32.129 -0.488 -50.595 1.00 96.00 97 LYS A C 1
ATOM 741 O O . LYS A 1 97 ? 32.657 -0.437 -51.703 1.00 96.00 97 LYS A O 1
ATOM 746 N N . LEU A 1 98 ? 32.516 -1.333 -49.640 1.00 95.81 98 LEU A N 1
ATOM 747 C CA . LEU A 1 98 ? 33.630 -2.265 -49.804 1.00 95.81 98 LEU A CA 1
ATOM 748 C C . LEU A 1 98 ? 33.364 -3.272 -50.935 1.00 95.81 98 LEU A C 1
ATOM 750 O O . LEU A 1 98 ? 34.243 -3.539 -51.750 1.00 95.81 98 LEU A O 1
ATOM 754 N N . ALA A 1 99 ? 32.137 -3.790 -51.033 1.00 94.75 99 ALA A N 1
ATOM 755 C CA . ALA A 1 99 ? 31.743 -4.688 -52.113 1.00 94.75 99 ALA A CA 1
ATOM 756 C C . ALA A 1 99 ? 31.868 -4.016 -53.493 1.00 94.75 99 ALA A C 1
ATOM 758 O O . ALA A 1 99 ? 32.381 -4.637 -54.423 1.00 94.75 99 ALA A O 1
ATOM 759 N N . ARG A 1 100 ? 31.464 -2.742 -53.628 1.00 93.12 100 ARG A N 1
ATOM 760 C CA . ARG A 1 100 ? 31.635 -1.957 -54.867 1.00 93.12 100 ARG A CA 1
ATOM 761 C C . ARG A 1 100 ? 33.103 -1.723 -55.226 1.00 93.12 100 ARG A C 1
ATOM 763 O O . ARG A 1 100 ? 33.432 -1.742 -56.406 1.00 93.12 100 ARG A O 1
ATOM 770 N N . GLU A 1 101 ? 33.971 -1.511 -54.239 1.00 93.19 101 GLU A N 1
ATOM 771 C CA . GLU A 1 101 ? 35.411 -1.301 -54.459 1.00 93.19 101 GLU A CA 1
ATOM 772 C C . GLU A 1 101 ? 36.131 -2.572 -54.941 1.00 93.19 101 GLU A C 1
ATOM 774 O O . GLU A 1 101 ? 37.086 -2.479 -55.711 1.00 93.19 101 GLU A O 1
ATOM 779 N N . ILE A 1 102 ? 35.670 -3.754 -54.519 1.00 93.12 102 ILE A N 1
ATOM 780 C CA . ILE A 1 102 ? 36.290 -5.047 -54.864 1.00 93.12 102 ILE A CA 1
ATOM 781 C C . ILE A 1 102 ? 35.648 -5.682 -56.113 1.00 93.12 102 ILE A C 1
ATOM 783 O O . ILE A 1 102 ? 36.243 -6.562 -56.740 1.00 93.12 102 ILE A O 1
ATOM 787 N N . ALA A 1 103 ? 34.441 -5.256 -56.501 1.00 85.62 103 ALA A N 1
ATOM 788 C CA . ALA A 1 103 ? 33.733 -5.824 -57.643 1.00 85.62 103 ALA A CA 1
ATOM 789 C C . ALA A 1 103 ? 34.527 -5.648 -58.960 1.00 85.62 103 ALA A C 1
ATOM 791 O O . ALA A 1 103 ? 34.974 -4.542 -59.273 1.00 85.62 103 ALA A O 1
ATOM 792 N N . PRO A 1 104 ? 34.691 -6.713 -59.770 1.00 77.94 104 PRO A N 1
ATOM 793 C CA . PRO A 1 104 ? 35.378 -6.613 -61.053 1.00 77.94 104 PRO A CA 1
ATOM 794 C C . PRO A 1 104 ? 34.594 -5.716 -62.030 1.00 77.94 104 PRO A C 1
ATOM 796 O O . PRO A 1 104 ? 33.359 -5.692 -61.985 1.00 77.94 104 PRO A O 1
ATOM 799 N N . PRO A 1 105 ? 35.271 -4.995 -62.947 1.00 71.50 105 PRO A N 1
ATOM 800 C CA . PRO A 1 105 ? 34.591 -4.157 -63.928 1.00 71.50 105 PRO A CA 1
ATOM 801 C C . PRO A 1 105 ? 33.672 -5.010 -64.811 1.00 71.50 105 PRO A C 1
ATOM 803 O O . PRO A 1 105 ? 34.083 -6.056 -65.317 1.00 71.50 105 PRO A O 1
ATOM 806 N N . ALA A 1 106 ? 32.429 -4.557 -65.004 1.00 68.81 106 ALA A N 1
ATOM 807 C CA . ALA A 1 106 ? 31.457 -5.247 -65.848 1.00 68.81 106 ALA A CA 1
ATOM 808 C C . ALA A 1 106 ? 32.036 -5.480 -67.261 1.00 68.81 106 ALA A C 1
ATOM 810 O O . ALA A 1 106 ? 32.656 -4.565 -67.821 1.00 68.81 106 ALA A O 1
ATOM 811 N N . PRO A 1 107 ? 31.853 -6.676 -67.857 1.00 64.94 107 PRO A N 1
ATOM 812 C CA . PRO A 1 107 ? 32.373 -6.959 -69.186 1.00 64.94 107 PRO A CA 1
ATOM 813 C C . PRO A 1 107 ? 31.764 -5.974 -70.186 1.00 64.94 107 PRO A C 1
ATOM 815 O O . PRO A 1 107 ? 30.544 -5.875 -70.322 1.00 64.94 107 PRO A O 1
ATOM 818 N N . ARG A 1 108 ? 32.623 -5.221 -70.883 1.00 65.50 108 ARG A N 1
ATOM 819 C CA . ARG A 1 108 ? 32.198 -4.356 -71.987 1.00 65.50 108 ARG A CA 1
ATOM 820 C C . ARG A 1 108 ? 31.543 -5.242 -73.044 1.00 65.50 108 ARG A C 1
ATOM 822 O O . ARG A 1 108 ? 32.223 -6.068 -73.646 1.00 65.50 108 ARG A O 1
ATOM 829 N N . ALA A 1 109 ? 30.243 -5.063 -73.270 1.00 62.41 109 ALA A N 1
ATOM 830 C CA . ALA A 1 109 ? 29.570 -5.616 -74.435 1.00 62.41 109 ALA A CA 1
ATOM 831 C C . ALA A 1 109 ? 30.207 -4.985 -75.682 1.00 62.41 109 ALA A C 1
ATOM 833 O O . ALA A 1 109 ? 29.930 -3.837 -76.029 1.00 62.41 109 ALA A O 1
ATOM 834 N N . ILE A 1 110 ? 31.141 -5.708 -76.299 1.00 64.31 110 ILE A N 1
ATOM 835 C CA . ILE A 1 110 ? 31.728 -5.339 -77.582 1.00 64.31 110 ILE A CA 1
ATOM 836 C C . ILE A 1 110 ? 30.624 -5.551 -78.617 1.00 64.31 110 ILE A C 1
ATOM 838 O O . ILE A 1 110 ? 30.210 -6.681 -78.869 1.00 64.31 110 ILE A O 1
ATOM 842 N N . GLY A 1 111 ? 30.104 -4.448 -79.158 1.00 59.44 111 GLY A N 1
ATOM 843 C CA . GLY A 1 111 ? 29.173 -4.474 -80.278 1.00 59.44 111 GLY A CA 1
ATOM 844 C C . GLY A 1 111 ? 29.808 -5.195 -81.465 1.00 59.44 111 GLY A C 1
ATOM 845 O O . GLY A 1 111 ? 30.910 -4.843 -81.881 1.00 59.44 111 GLY A O 1
ATOM 846 N N . MET A 1 112 ? 29.116 -6.217 -81.972 1.00 56.19 112 MET A N 1
ATOM 847 C CA . MET A 1 112 ? 29.431 -6.856 -83.247 1.00 56.19 112 MET A CA 1
ATOM 848 C C . MET A 1 112 ? 29.237 -5.838 -84.374 1.00 56.19 112 MET A C 1
ATOM 850 O O . MET A 1 112 ? 28.127 -5.340 -84.572 1.00 56.19 112 MET A O 1
ATOM 854 N N . GLY A 1 113 ? 30.321 -5.561 -85.093 1.00 54.81 113 GLY A N 1
ATOM 855 C CA . GLY A 1 113 ? 30.347 -5.004 -86.441 1.00 54.81 113 GLY A CA 1
ATOM 856 C C . GLY A 1 113 ? 31.194 -5.910 -87.316 1.00 54.81 113 GLY A C 1
ATOM 857 O O . GLY A 1 113 ? 32.208 -6.422 -86.786 1.00 54.81 113 GLY A O 1
#